Protein AF-A0A2G9YXG6-F1 (afdb_monomer_lite)

Radius of gyration: 22.73 Å; chains: 1; bounding box: 61×26×60 Å

Foldseek 3Di:
DVVVCVVVVDDPVRVVVVVVVVPDPQPPVNVVVVVVVVVVVVVVVVVVVVVLVVLLPDALVVLLVVQLPDALPDDDPSNVSSLVSNLVNCVPPDLVRLVVVLVVHDGRSNVSSVVSSVVVVVVVVVVVVVPPDD

Organism: NCBI:txid1974721

Secondary structure (DSSP, 8-state):
-HHHHHHTT--HHHHHHHHHHTTS---HHHHHHHHHHHHHHHHHHHHHHHHHHHHHH--HHHHHHHHTTS-TT---HHHHHHHHHHHHHTTT--HHHHHHHHHH--HHHHHHHHHHHHHHHHHHHHHHHTTS--

pLDDT: mean 77.28, std 15.48, range [39.91, 94.94]

Sequence (134 aa):
METLCIQLRLTEKEMLAVRNLSLLDVPAELMGVLSQFREVVTQLHGYFSAYNDACDEATPEKLIAELSKIDANEDSWMRRKLAHALLMKTVGCSIEELQTLADSAQGTARIEINRIINTRKFFVLVAGQEVIET

Structure (mmCIF, N/CA/C/O backbone):
data_AF-A0A2G9YXG6-F1
#
_entry.id   AF-A0A2G9YXG6-F1
#
loop_
_atom_site.group_PDB
_atom_site.id
_atom_site.type_symbol
_atom_site.label_atom_id
_atom_site.label_alt_id
_atom_site.label_comp_id
_atom_site.label_asym_id
_atom_site.label_entity_id
_atom_site.label_seq_id
_atom_site.pdbx_PDB_ins_code
_atom_site.Cartn_x
_atom_site.Cartn_y
_atom_site.Cartn_z
_atom_site.occupancy
_atom_site.B_iso_or_equiv
_atom_site.auth_seq_id
_atom_site.auth_comp_id
_atom_site.auth_asym_id
_atom_site.auth_atom_id
_atom_site.pdbx_PDB_model_num
ATOM 1 N N . MET A 1 1 ? 7.141 -9.638 -37.469 1.00 50.25 1 MET A N 1
ATOM 2 C CA . MET A 1 1 ? 6.642 -8.579 -36.560 1.00 50.25 1 MET A CA 1
ATOM 3 C C . MET A 1 1 ? 5.310 -8.934 -35.916 1.00 50.25 1 MET A C 1
ATOM 5 O O . MET A 1 1 ? 5.203 -8.777 -34.709 1.00 50.25 1 MET A O 1
ATOM 9 N N . GLU A 1 2 ? 4.323 -9.447 -36.659 1.00 43.34 2 GLU A N 1
ATOM 10 C CA . GLU A 1 2 ? 3.017 -9.835 -36.087 1.00 43.34 2 GLU A CA 1
ATOM 11 C C . GLU A 1 2 ? 3.121 -10.898 -34.991 1.00 43.34 2 GLU A C 1
ATOM 13 O O . GLU A 1 2 ? 2.534 -10.735 -33.927 1.00 43.34 2 GLU A O 1
ATOM 18 N N . THR A 1 3 ? 3.971 -11.910 -35.174 1.00 43.38 3 THR A N 1
ATOM 19 C CA . THR A 1 3 ? 4.252 -12.929 -34.148 1.00 43.38 3 THR A CA 1
ATOM 20 C C . THR A 1 3 ? 4.791 -12.320 -32.847 1.00 43.38 3 THR A C 1
ATOM 22 O O . THR A 1 3 ? 4.448 -12.779 -31.763 1.00 43.38 3 THR A O 1
ATOM 25 N N . LEU A 1 4 ? 5.584 -11.244 -32.949 1.00 41.94 4 LEU A N 1
ATOM 2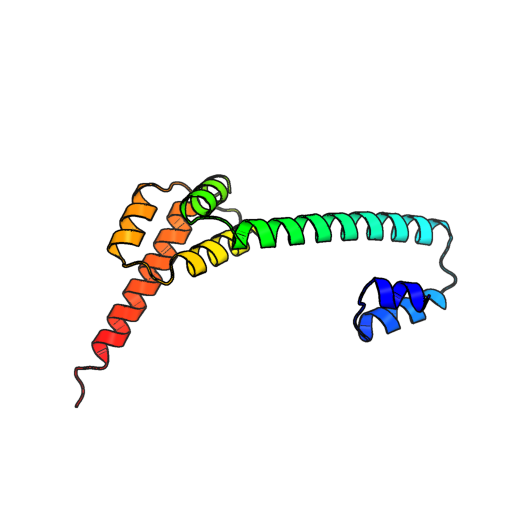6 C CA . LEU A 1 4 ? 6.166 -10.534 -31.807 1.00 41.94 4 LEU A CA 1
ATOM 27 C C . LEU A 1 4 ? 5.115 -9.677 -31.080 1.00 41.94 4 LEU A C 1
ATOM 29 O O . LEU A 1 4 ? 5.113 -9.604 -29.857 1.00 41.94 4 LEU A O 1
ATOM 33 N N . CYS A 1 5 ? 4.197 -9.059 -31.829 1.00 42.72 5 CYS A N 1
ATOM 34 C CA . CYS A 1 5 ? 3.110 -8.243 -31.278 1.00 42.72 5 CYS A CA 1
ATOM 35 C C . CYS A 1 5 ? 2.085 -9.096 -30.516 1.00 42.72 5 CYS A C 1
ATOM 37 O O . CYS A 1 5 ? 1.615 -8.695 -29.454 1.00 42.72 5 CYS A O 1
ATOM 39 N N . ILE A 1 6 ? 1.794 -10.296 -31.031 1.00 49.16 6 ILE A N 1
ATOM 40 C CA . ILE A 1 6 ? 0.882 -11.263 -30.405 1.00 49.16 6 ILE A CA 1
ATOM 41 C C . ILE A 1 6 ? 1.486 -11.825 -29.109 1.00 49.16 6 ILE A C 1
ATOM 43 O O . ILE A 1 6 ? 0.795 -11.903 -28.095 1.00 49.16 6 ILE A O 1
ATOM 47 N N . GLN A 1 7 ? 2.782 -12.159 -29.102 1.00 42.97 7 GLN A N 1
ATOM 48 C CA . GLN A 1 7 ? 3.478 -12.630 -27.894 1.00 42.97 7 GLN A CA 1
ATOM 49 C C . GLN A 1 7 ? 3.547 -11.570 -26.784 1.00 42.97 7 GLN A C 1
ATOM 51 O O . GLN A 1 7 ? 3.540 -11.921 -25.607 1.00 42.97 7 GLN A O 1
ATOM 56 N N . LEU A 1 8 ? 3.577 -10.285 -27.149 1.00 45.16 8 LEU A N 1
ATOM 57 C CA . LEU A 1 8 ? 3.662 -9.156 -26.218 1.00 45.16 8 LEU A CA 1
ATOM 58 C C . LEU A 1 8 ? 2.296 -8.618 -25.755 1.00 45.16 8 LEU A C 1
ATOM 60 O O . LEU A 1 8 ? 2.270 -7.667 -24.981 1.00 45.16 8 LEU A O 1
ATOM 64 N N . ARG A 1 9 ? 1.173 -9.203 -26.210 1.00 68.75 9 ARG A N 1
ATOM 65 C CA . ARG A 1 9 ? -0.201 -8.742 -25.910 1.00 68.75 9 ARG A CA 1
ATOM 66 C C . ARG A 1 9 ? -0.386 -7.226 -26.080 1.00 68.75 9 ARG A C 1
ATOM 68 O O . ARG A 1 9 ? -1.062 -6.586 -25.278 1.00 68.75 9 ARG A O 1
ATOM 75 N N . LEU A 1 10 ? 0.222 -6.661 -27.120 1.00 61.31 10 LEU A N 1
ATOM 76 C CA . LEU A 1 10 ? 0.140 -5.228 -27.390 1.00 61.31 10 LEU A CA 1
ATOM 77 C C . LEU A 1 10 ? -1.305 -4.828 -27.712 1.00 61.31 10 LEU A C 1
ATOM 79 O O . LEU A 1 10 ? -2.002 -5.513 -28.463 1.00 61.31 10 LEU A O 1
ATOM 83 N N . THR A 1 11 ? -1.743 -3.695 -27.176 1.00 73.62 11 THR A N 1
ATOM 84 C CA . THR A 1 11 ? -3.009 -3.063 -27.558 1.00 73.62 11 THR A CA 1
ATOM 85 C C . THR A 1 11 ? -2.969 -2.625 -29.028 1.00 73.62 11 THR A C 1
ATOM 87 O O . THR A 1 11 ? -1.899 -2.438 -29.611 1.00 73.62 11 THR A O 1
ATOM 90 N N . GLU A 1 12 ? -4.129 -2.408 -29.658 1.00 70.31 12 GLU A N 1
ATOM 91 C CA . GLU A 1 12 ? -4.188 -1.978 -31.068 1.00 70.31 12 GLU A CA 1
ATOM 92 C C . GLU A 1 12 ? -3.390 -0.698 -31.350 1.00 70.31 12 GLU A C 1
ATOM 94 O O . GLU A 1 12 ? -2.724 -0.600 -32.383 1.00 70.31 12 GLU A O 1
ATOM 99 N N . LYS A 1 13 ? -3.390 0.262 -30.415 1.00 68.56 13 LYS A N 1
ATOM 100 C CA . LYS A 1 13 ? -2.585 1.489 -30.527 1.00 68.56 13 LYS A CA 1
ATOM 101 C C . LYS A 1 13 ? -1.083 1.204 -30.509 1.00 68.56 13 LYS A C 1
ATOM 103 O O . LYS A 1 13 ? -0.343 1.817 -31.274 1.00 68.56 13 LYS A O 1
ATOM 108 N N . GLU A 1 14 ? -0.633 0.275 -29.674 1.00 60.59 14 GLU A N 1
ATOM 109 C CA . GLU A 1 14 ? 0.779 -0.114 -29.580 1.00 60.59 14 GLU A CA 1
ATOM 110 C C . GLU A 1 14 ? 1.220 -0.915 -30.809 1.00 60.59 14 GLU A C 1
ATOM 112 O O . GLU A 1 14 ? 2.294 -0.666 -31.354 1.00 60.59 14 GLU A O 1
ATOM 117 N N . MET A 1 15 ? 0.366 -1.807 -31.322 1.00 66.56 15 MET A N 1
ATOM 118 C CA . MET A 1 15 ? 0.619 -2.519 -32.580 1.00 66.56 15 MET A CA 1
ATOM 119 C C . MET A 1 15 ? 0.743 -1.559 -33.769 1.00 66.56 15 MET A C 1
ATOM 121 O O . MET A 1 15 ? 1.622 -1.731 -34.616 1.00 66.56 15 MET A O 1
ATOM 125 N N . LEU A 1 16 ? -0.107 -0.528 -33.824 1.00 66.62 16 LEU A N 1
ATOM 126 C CA . LEU A 1 16 ? -0.040 0.514 -34.847 1.00 66.62 16 LEU A CA 1
ATOM 127 C C . LEU A 1 16 ? 1.255 1.334 -34.730 1.00 66.62 16 LEU A C 1
ATOM 129 O O . LEU A 1 16 ? 1.904 1.600 -35.739 1.00 66.62 16 LEU A O 1
ATOM 133 N N . ALA A 1 17 ? 1.673 1.682 -33.510 1.00 64.69 17 ALA A N 1
ATOM 134 C CA . ALA A 1 17 ? 2.929 2.390 -33.268 1.00 64.69 17 ALA A CA 1
ATOM 135 C C . ALA A 1 17 ? 4.158 1.566 -33.699 1.00 64.69 17 ALA A C 1
ATOM 137 O O . ALA A 1 17 ? 5.047 2.101 -34.357 1.00 64.69 17 ALA A O 1
ATOM 138 N N . VAL A 1 18 ? 4.186 0.259 -33.412 1.00 61.06 18 VAL A N 1
ATOM 139 C CA . VAL A 1 18 ? 5.265 -0.654 -33.840 1.00 61.06 18 VAL A CA 1
ATOM 140 C C . VAL A 1 18 ? 5.317 -0.796 -35.363 1.00 61.06 18 VAL A C 1
ATOM 142 O O . VAL A 1 18 ? 6.398 -0.744 -35.951 1.00 61.06 18 VAL A O 1
ATOM 145 N N . ARG A 1 19 ? 4.159 -0.915 -36.026 1.00 62.94 19 ARG A N 1
ATOM 146 C CA . ARG A 1 19 ? 4.083 -0.923 -37.497 1.00 62.94 19 ARG A CA 1
ATOM 147 C C . ARG A 1 19 ? 4.582 0.397 -38.092 1.00 62.94 19 ARG A C 1
ATOM 149 O O . ARG A 1 19 ? 5.341 0.377 -39.054 1.00 62.94 19 ARG A O 1
ATOM 156 N N . ASN A 1 20 ? 4.247 1.533 -37.491 1.00 63.09 20 ASN A N 1
ATOM 157 C CA . ASN A 1 20 ? 4.735 2.830 -37.962 1.00 63.09 20 ASN A CA 1
ATOM 158 C C . ASN A 1 20 ? 6.245 3.017 -37.735 1.00 63.09 20 ASN A C 1
ATOM 160 O O . ASN A 1 20 ? 6.915 3.608 -38.577 1.00 63.09 20 ASN A O 1
ATOM 164 N N . LEU A 1 21 ? 6.804 2.461 -36.656 1.00 60.44 21 LEU A N 1
ATOM 165 C CA . LEU A 1 21 ? 8.251 2.457 -36.401 1.00 60.44 21 LEU A CA 1
ATOM 166 C C . LEU A 1 21 ? 9.033 1.643 -37.439 1.00 60.44 21 LEU A C 1
ATOM 168 O O . LEU A 1 21 ? 10.148 2.013 -37.782 1.00 60.44 21 LEU A O 1
ATOM 172 N N . SER A 1 22 ? 8.444 0.576 -37.982 1.00 55.84 22 SER A N 1
ATOM 173 C CA . SER A 1 22 ? 9.083 -0.250 -39.018 1.00 55.84 22 SER A CA 1
ATOM 174 C C . SER A 1 22 ? 9.139 0.373 -40.418 1.00 55.84 22 SER A C 1
ATOM 176 O O . SER A 1 22 ? 9.787 -0.183 -41.300 1.00 55.84 22 SER A O 1
ATOM 178 N N . LEU A 1 23 ? 8.459 1.507 -40.622 1.00 58.25 23 LEU A N 1
ATOM 179 C CA . LEU A 1 23 ? 8.502 2.303 -41.855 1.00 58.25 23 LEU A CA 1
ATOM 180 C C . LEU A 1 23 ? 9.538 3.436 -41.793 1.00 58.25 23 LEU A C 1
ATOM 182 O O . LEU A 1 23 ? 9.803 4.080 -42.805 1.00 58.25 23 LEU A O 1
ATOM 186 N N . LEU A 1 24 ? 10.100 3.699 -40.612 1.00 60.28 24 LEU A N 1
ATOM 187 C CA . LEU A 1 24 ? 11.203 4.632 -40.435 1.00 60.28 24 LEU A CA 1
ATOM 188 C C . LEU A 1 24 ? 12.510 3.880 -40.693 1.00 60.28 24 LEU A C 1
ATOM 190 O O . LEU A 1 24 ? 12.713 2.786 -40.168 1.00 60.28 24 LEU A O 1
ATOM 194 N N . ASP A 1 25 ? 13.400 4.470 -41.488 1.00 63.69 25 ASP A N 1
ATOM 195 C CA . ASP A 1 25 ? 14.766 3.972 -41.661 1.00 63.69 25 ASP A CA 1
ATOM 196 C C . ASP A 1 25 ? 15.548 4.311 -40.382 1.00 63.69 25 ASP A C 1
ATOM 198 O O . ASP A 1 25 ? 16.203 5.348 -40.262 1.00 63.69 25 ASP A O 1
ATOM 202 N N . VAL A 1 26 ? 15.317 3.512 -39.337 1.00 63.53 26 VAL A N 1
ATOM 203 C CA . VAL A 1 26 ? 15.862 3.740 -37.999 1.00 63.53 26 VAL A CA 1
ATOM 204 C C . VAL A 1 26 ? 17.338 3.337 -38.015 1.00 63.53 26 VAL A C 1
ATOM 206 O O . VAL A 1 26 ? 17.637 2.162 -38.246 1.00 63.53 26 VAL A O 1
ATOM 209 N N . PRO A 1 27 ? 18.276 4.261 -37.727 1.00 74.31 27 PRO A N 1
ATOM 210 C CA . PRO A 1 27 ? 19.696 3.936 -37.668 1.00 74.31 27 PRO A CA 1
ATOM 211 C C . PRO A 1 27 ? 19.959 2.759 -36.722 1.00 74.31 27 PRO A C 1
ATOM 213 O O . PRO A 1 27 ? 19.360 2.674 -35.647 1.00 74.31 27 PRO A O 1
ATOM 216 N N . ALA A 1 28 ? 20.879 1.863 -37.087 1.00 71.44 28 ALA A N 1
ATOM 217 C CA . ALA A 1 28 ? 21.188 0.662 -36.301 1.00 71.44 28 ALA A CA 1
ATOM 218 C C . ALA A 1 28 ? 21.553 0.980 -34.835 1.00 71.44 28 ALA A C 1
ATOM 220 O O . ALA A 1 28 ? 21.197 0.239 -33.920 1.00 71.44 28 ALA A O 1
ATOM 221 N N . GLU A 1 29 ? 22.199 2.122 -34.607 1.00 69.44 29 GLU A N 1
ATOM 222 C CA . GLU A 1 29 ? 22.531 2.651 -33.281 1.00 69.44 29 GLU A CA 1
ATOM 223 C C . GLU A 1 29 ? 21.274 2.969 -32.456 1.00 69.44 29 GLU A C 1
ATOM 225 O O . GLU A 1 29 ? 21.178 2.591 -31.288 1.00 69.44 29 GLU A O 1
ATOM 230 N N . LEU A 1 30 ? 20.261 3.583 -33.077 1.00 68.12 30 LEU A N 1
ATOM 231 C CA . LEU A 1 30 ? 18.980 3.887 -32.441 1.00 68.12 30 LEU A CA 1
ATOM 232 C C . LEU A 1 30 ? 18.173 2.605 -32.170 1.00 68.12 30 LEU A C 1
ATOM 234 O O . LEU A 1 30 ? 17.569 2.480 -31.107 1.00 68.12 30 LEU A O 1
ATOM 238 N N . MET A 1 31 ? 18.234 1.607 -33.058 1.00 70.12 31 MET A N 1
ATOM 239 C CA . MET A 1 31 ? 17.660 0.276 -32.804 1.00 70.12 31 MET A CA 1
ATOM 240 C C . MET A 1 31 ? 18.329 -0.443 -31.623 1.00 70.12 31 MET A C 1
ATOM 242 O O . MET A 1 31 ? 17.645 -1.113 -30.842 1.00 70.12 31 MET A O 1
ATOM 246 N N . GLY A 1 32 ? 19.646 -0.282 -31.459 1.00 71.38 32 GLY A N 1
ATOM 247 C CA . GLY A 1 32 ? 20.390 -0.788 -30.304 1.00 71.38 32 GLY A CA 1
ATOM 248 C C . GLY A 1 32 ? 19.914 -0.161 -28.992 1.00 71.38 32 GLY A C 1
ATOM 249 O O . GLY A 1 32 ? 19.578 -0.881 -28.051 1.00 71.38 32 GLY A O 1
ATOM 250 N N . VAL A 1 33 ? 19.790 1.169 -28.955 1.00 68.94 33 VAL A N 1
ATOM 251 C CA . VAL A 1 33 ? 19.285 1.909 -27.783 1.00 68.94 33 VAL A CA 1
ATOM 252 C C . VAL A 1 33 ? 17.840 1.523 -27.456 1.00 68.94 33 VAL A C 1
ATOM 254 O O . VAL A 1 33 ? 17.520 1.257 -26.298 1.00 68.94 33 VAL A O 1
ATOM 257 N N . LEU A 1 34 ? 16.964 1.426 -28.460 1.00 68.94 34 LEU A N 1
ATOM 258 C CA . LEU A 1 34 ? 15.572 1.009 -28.264 1.00 68.94 34 LEU A CA 1
ATOM 259 C C . LEU A 1 34 ? 15.463 -0.427 -27.738 1.00 68.94 34 LEU A C 1
ATOM 261 O O . LEU A 1 34 ? 14.588 -0.717 -26.923 1.00 68.94 34 LEU A O 1
ATOM 265 N N . SER A 1 35 ? 16.359 -1.320 -28.162 1.00 70.62 35 SER A N 1
ATOM 266 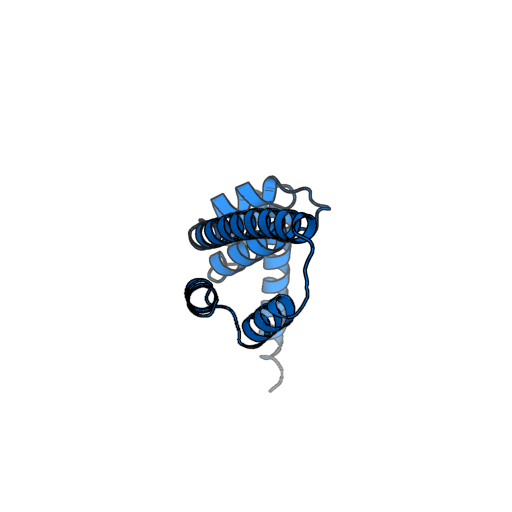C CA . SER A 1 35 ? 16.399 -2.702 -27.671 1.00 70.62 35 SER A CA 1
ATOM 267 C C . SER A 1 35 ? 16.820 -2.770 -26.203 1.00 70.62 35 SER A C 1
ATOM 269 O O . SER A 1 35 ? 16.173 -3.466 -25.422 1.00 70.62 35 SER A O 1
ATOM 271 N N . GLN A 1 36 ? 17.834 -1.995 -25.806 1.00 70.38 36 GLN A N 1
ATOM 272 C CA . GLN A 1 36 ? 18.247 -1.877 -24.403 1.00 70.38 36 GLN A CA 1
ATOM 273 C C . GLN A 1 36 ? 17.138 -1.261 -23.544 1.00 70.38 36 GLN A C 1
ATOM 275 O O . GLN A 1 36 ? 16.808 -1.782 -22.482 1.00 70.38 36 GLN A O 1
ATOM 280 N N . PHE A 1 37 ? 16.501 -0.191 -24.026 1.00 64.31 37 PHE A N 1
ATOM 281 C CA . PHE A 1 37 ? 15.379 0.433 -23.330 1.00 64.31 37 PHE A CA 1
ATOM 282 C C . PHE A 1 37 ? 14.211 -0.545 -23.149 1.00 64.31 37 PHE A C 1
ATOM 284 O O . PHE A 1 37 ? 13.655 -0.653 -22.058 1.00 64.31 37 PHE A O 1
ATOM 291 N N . ARG A 1 38 ? 13.876 -1.321 -24.188 1.00 70.19 38 ARG A N 1
ATOM 292 C CA . ARG A 1 38 ? 12.859 -2.378 -24.114 1.00 70.19 38 ARG A CA 1
ATOM 293 C C . ARG A 1 38 ? 13.203 -3.425 -23.058 1.00 70.19 38 ARG A C 1
ATOM 295 O O . ARG A 1 38 ? 12.307 -3.852 -22.331 1.00 70.19 38 ARG A O 1
ATOM 302 N N . GLU A 1 39 ? 14.455 -3.863 -22.984 1.00 71.94 39 GLU A N 1
ATOM 303 C CA . GLU A 1 39 ? 14.887 -4.848 -21.992 1.00 71.94 39 GLU A CA 1
ATOM 304 C C . GLU A 1 39 ? 14.713 -4.309 -20.567 1.00 71.94 39 GLU A C 1
ATOM 306 O O . GLU A 1 39 ? 14.066 -4.959 -19.745 1.00 71.94 39 GLU A O 1
ATOM 311 N N . VAL A 1 40 ? 15.168 -3.079 -20.310 1.00 69.56 40 VAL A N 1
ATOM 312 C CA . VAL A 1 40 ? 15.004 -2.405 -19.013 1.00 69.56 40 VAL A CA 1
ATOM 313 C C . VAL A 1 40 ? 13.527 -2.263 -18.643 1.00 69.56 40 VAL A C 1
ATOM 315 O O . VAL A 1 40 ? 13.131 -2.611 -17.533 1.00 69.56 40 VAL A O 1
ATOM 318 N N . VAL A 1 41 ? 12.680 -1.808 -19.572 1.00 67.81 41 VAL A N 1
ATOM 319 C CA . VAL A 1 41 ? 11.234 -1.668 -19.331 1.00 67.81 41 VAL A CA 1
ATOM 320 C C . VAL A 1 41 ? 10.577 -3.022 -19.061 1.00 67.81 41 VAL A C 1
ATOM 322 O O . VAL A 1 41 ? 9.731 -3.119 -18.175 1.00 67.81 41 VAL A O 1
ATOM 325 N N . THR A 1 42 ? 10.979 -4.079 -19.772 1.00 70.19 42 THR A N 1
ATOM 326 C CA . THR A 1 42 ? 10.449 -5.437 -19.561 1.00 70.19 42 THR A CA 1
ATOM 327 C C . THR A 1 42 ? 10.823 -5.963 -18.177 1.00 70.19 42 THR A C 1
ATOM 329 O O . THR A 1 42 ? 9.972 -6.508 -17.476 1.00 70.19 42 THR A O 1
ATOM 332 N N . GLN A 1 43 ? 12.073 -5.760 -17.755 1.00 67.12 43 GLN A N 1
ATOM 333 C CA . GLN A 1 43 ? 12.531 -6.134 -16.418 1.00 67.12 43 GLN A CA 1
ATOM 334 C C . GLN A 1 43 ? 11.768 -5.358 -15.341 1.00 67.12 43 GLN A C 1
ATOM 336 O O . GLN A 1 43 ? 11.216 -5.970 -14.430 1.00 67.12 43 GLN A O 1
ATOM 341 N N . LEU A 1 44 ? 11.657 -4.031 -15.479 1.00 65.69 44 LEU A N 1
ATOM 342 C CA . LEU A 1 44 ? 10.880 -3.189 -14.564 1.00 65.69 44 LEU A CA 1
ATOM 343 C C . LEU A 1 44 ? 9.421 -3.647 -14.471 1.00 65.69 44 LEU A C 1
ATOM 345 O O . LEU A 1 44 ? 8.887 -3.758 -13.371 1.00 65.69 44 LEU A O 1
ATOM 349 N N . HIS A 1 45 ? 8.789 -3.974 -15.599 1.00 67.19 45 HIS A N 1
ATOM 350 C CA . HIS A 1 45 ? 7.424 -4.496 -15.615 1.00 67.19 45 HIS A CA 1
ATOM 351 C C . HIS A 1 45 ? 7.312 -5.829 -14.863 1.00 67.19 45 HIS A C 1
ATOM 353 O O . HIS A 1 45 ? 6.392 -6.005 -14.067 1.00 67.19 45 HIS A O 1
ATOM 359 N N . GLY A 1 46 ? 8.263 -6.747 -15.065 1.00 68.50 46 GLY A N 1
ATOM 360 C CA . GLY A 1 46 ? 8.328 -8.009 -14.325 1.00 68.50 46 GLY A CA 1
ATOM 361 C C . GLY A 1 46 ? 8.468 -7.795 -12.816 1.00 68.50 46 GLY A C 1
ATOM 362 O O . GLY A 1 46 ? 7.730 -8.402 -12.040 1.00 68.50 46 GLY A O 1
ATOM 363 N N . TYR A 1 47 ? 9.345 -6.876 -12.399 1.00 68.69 47 TYR A N 1
ATOM 364 C CA . TYR A 1 47 ? 9.499 -6.503 -10.991 1.00 68.69 47 TYR A CA 1
ATOM 365 C C . TYR A 1 47 ? 8.214 -5.912 -10.408 1.00 68.69 47 TYR A C 1
ATOM 367 O O . TYR A 1 47 ? 7.793 -6.327 -9.330 1.00 68.69 47 TYR A O 1
ATOM 375 N N . PHE A 1 48 ? 7.558 -4.986 -11.113 1.00 71.44 48 PHE A N 1
ATOM 376 C CA . PHE A 1 48 ? 6.302 -4.398 -10.646 1.00 71.44 48 PHE A CA 1
ATOM 377 C C . PHE A 1 48 ? 5.164 -5.419 -10.583 1.00 71.44 48 PHE A C 1
ATOM 379 O O . PHE A 1 48 ? 4.372 -5.369 -9.646 1.00 71.44 48 PHE A O 1
ATOM 386 N N . SER A 1 49 ? 5.095 -6.362 -11.528 1.00 71.88 49 SER A N 1
ATOM 387 C CA . SER A 1 49 ? 4.107 -7.446 -11.501 1.00 71.88 49 SER A CA 1
ATOM 388 C C . SER A 1 49 ? 4.312 -8.348 -10.287 1.00 71.88 49 SER A C 1
ATOM 390 O O . SER A 1 49 ? 3.392 -8.510 -9.495 1.00 71.88 49 SER A O 1
ATOM 392 N N . ALA A 1 50 ? 5.531 -8.853 -10.079 1.00 72.31 50 ALA A N 1
ATOM 393 C CA . ALA A 1 50 ? 5.835 -9.702 -8.928 1.00 72.31 50 ALA A CA 1
ATOM 394 C C . ALA A 1 50 ? 5.605 -8.970 -7.596 1.00 72.31 50 ALA A C 1
ATOM 396 O O . ALA A 1 50 ? 5.159 -9.562 -6.615 1.00 72.31 50 ALA A O 1
ATOM 397 N N . TYR A 1 51 ? 5.884 -7.665 -7.557 1.00 71.56 51 TYR A N 1
ATOM 398 C CA . TYR A 1 51 ? 5.622 -6.845 -6.381 1.00 71.56 51 TYR A CA 1
ATOM 399 C C . TYR A 1 51 ? 4.123 -6.640 -6.125 1.00 71.56 51 TYR A C 1
ATOM 401 O O . TYR A 1 51 ? 3.694 -6.634 -4.971 1.00 71.56 51 TYR A O 1
ATOM 409 N N . ASN A 1 52 ? 3.316 -6.492 -7.180 1.00 74.81 52 ASN A N 1
ATOM 410 C CA . ASN A 1 52 ? 1.860 -6.425 -7.057 1.00 74.81 52 ASN A CA 1
ATOM 411 C C . ASN A 1 52 ? 1.306 -7.718 -6.460 1.00 74.81 52 ASN A C 1
ATOM 413 O O . ASN A 1 52 ? 0.580 -7.643 -5.472 1.00 74.81 52 ASN A O 1
ATOM 417 N N . ASP A 1 53 ? 1.718 -8.868 -6.991 1.00 77.31 53 ASP A N 1
ATOM 418 C CA . ASP A 1 53 ? 1.289 -10.175 -6.487 1.00 77.31 53 ASP A CA 1
ATOM 419 C C . ASP A 1 53 ? 1.700 -10.345 -5.013 1.00 77.31 53 ASP A C 1
ATOM 421 O O . ASP A 1 53 ? 0.893 -10.715 -4.160 1.00 77.31 53 ASP A O 1
ATOM 425 N N . ALA A 1 54 ? 2.930 -9.947 -4.669 1.00 75.56 54 ALA A N 1
ATOM 426 C CA . ALA A 1 54 ? 3.420 -9.989 -3.294 1.00 75.56 54 ALA A CA 1
ATOM 427 C C . ALA A 1 54 ? 2.634 -9.076 -2.335 1.00 75.56 54 ALA A C 1
ATOM 429 O O . ALA A 1 54 ? 2.465 -9.431 -1.167 1.00 75.56 54 ALA A O 1
ATOM 430 N N . CYS A 1 55 ? 2.165 -7.910 -2.792 1.00 78.38 55 CYS A N 1
ATOM 431 C CA . CYS A 1 55 ? 1.290 -7.039 -2.000 1.00 78.38 55 CYS A CA 1
ATOM 432 C C . CYS A 1 55 ? -0.093 -7.657 -1.800 1.00 78.38 55 CYS A C 1
ATOM 434 O O . CYS A 1 55 ? -0.663 -7.549 -0.714 1.00 78.38 55 CYS A O 1
ATOM 436 N N . ASP A 1 56 ? -0.623 -8.301 -2.836 1.00 79.94 56 ASP A N 1
ATOM 437 C CA . ASP A 1 56 ? -1.953 -8.898 -2.810 1.00 79.94 56 ASP A CA 1
ATOM 438 C C . ASP A 1 56 ? -1.988 -10.145 -1.901 1.00 79.94 56 ASP A C 1
ATOM 440 O O . ASP A 1 56 ? -3.005 -10.411 -1.255 1.00 79.94 56 ASP A O 1
ATOM 444 N N . GLU A 1 57 ? -0.866 -10.853 -1.748 1.00 86.25 57 GLU A N 1
ATOM 445 C CA . GLU A 1 57 ? -0.703 -11.993 -0.831 1.00 86.25 57 GLU A CA 1
ATOM 446 C C . GLU A 1 57 ? -0.244 -11.608 0.590 1.00 86.25 57 GLU A C 1
ATOM 448 O O . GLU A 1 57 ? -0.332 -12.420 1.514 1.00 86.25 57 GLU A O 1
ATOM 453 N N . ALA A 1 58 ? 0.242 -10.382 0.805 1.00 87.25 58 ALA A N 1
ATOM 454 C CA . ALA A 1 58 ? 0.799 -9.966 2.090 1.00 87.25 58 ALA A CA 1
ATOM 455 C C . ALA A 1 58 ? -0.263 -9.821 3.197 1.00 87.25 58 ALA A C 1
ATOM 457 O O . ALA A 1 58 ? -1.391 -9.370 2.973 1.00 87.25 58 ALA A O 1
ATOM 458 N N . THR A 1 59 ? 0.132 -10.159 4.429 1.00 89.88 59 THR A N 1
ATOM 459 C CA . THR A 1 59 ? -0.663 -9.871 5.630 1.00 89.88 59 THR A CA 1
ATOM 460 C C . THR A 1 59 ? -0.586 -8.379 5.984 1.00 89.88 59 THR A C 1
ATOM 462 O O . THR A 1 59 ? 0.380 -7.709 5.589 1.00 89.88 59 THR A O 1
ATOM 465 N N . PRO A 1 60 ? -1.554 -7.837 6.749 1.00 89.44 60 PRO A N 1
ATOM 466 C CA . PRO A 1 60 ? -1.496 -6.459 7.236 1.00 89.44 60 PRO A CA 1
ATOM 467 C C . PRO A 1 60 ? -0.168 -6.118 7.923 1.00 89.44 60 PRO A C 1
ATOM 469 O O . PRO A 1 60 ? 0.413 -5.075 7.649 1.00 89.44 60 PRO A O 1
ATOM 472 N N . GLU A 1 61 ? 0.372 -7.019 8.742 1.00 90.62 61 GLU A N 1
ATOM 473 C CA . GLU A 1 61 ? 1.617 -6.814 9.492 1.00 90.62 61 GLU A CA 1
ATOM 474 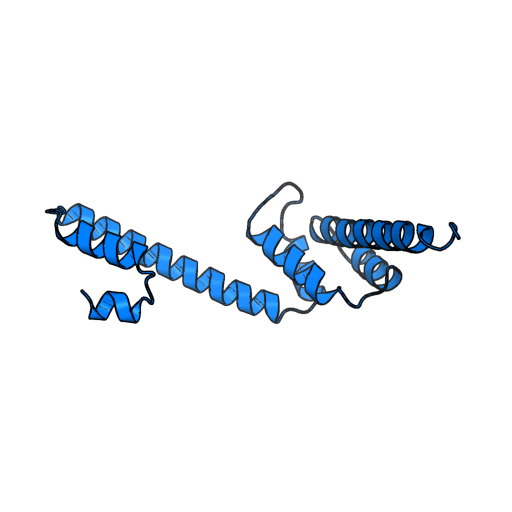C C . GLU A 1 61 ? 2.820 -6.666 8.556 1.00 90.62 61 GLU A C 1
ATOM 476 O O . GLU A 1 61 ? 3.671 -5.799 8.757 1.00 90.62 61 GLU A O 1
ATOM 481 N N . LYS A 1 62 ? 2.878 -7.475 7.490 1.00 91.19 62 LYS A N 1
ATOM 482 C CA . LYS A 1 62 ? 3.942 -7.382 6.484 1.00 91.19 62 LYS A CA 1
ATOM 483 C C . LYS A 1 62 ? 3.844 -6.077 5.693 1.00 91.19 62 LYS A C 1
ATOM 485 O O . LYS A 1 62 ? 4.862 -5.428 5.467 1.00 91.19 62 LYS A O 1
ATOM 490 N N . LEU A 1 63 ? 2.633 -5.662 5.321 1.00 92.19 63 LEU A N 1
ATOM 491 C CA . LEU A 1 63 ? 2.398 -4.380 4.645 1.00 92.19 63 LEU A CA 1
ATOM 492 C C . LEU A 1 63 ? 2.800 -3.194 5.534 1.00 92.19 63 LEU A C 1
ATOM 494 O O . LEU A 1 63 ? 3.430 -2.254 5.054 1.00 92.19 63 LEU A O 1
ATOM 498 N N . ILE A 1 64 ? 2.500 -3.261 6.833 1.00 92.56 64 ILE A N 1
ATOM 499 C CA . ILE A 1 64 ? 2.915 -2.264 7.831 1.00 92.56 64 ILE A CA 1
ATOM 500 C C . ILE A 1 64 ? 4.439 -2.203 7.940 1.00 92.56 64 ILE A C 1
ATOM 502 O O . ILE A 1 64 ? 5.008 -1.109 7.946 1.00 92.56 64 ILE A O 1
ATOM 506 N N . ALA A 1 65 ? 5.111 -3.353 7.994 1.00 92.38 65 ALA A N 1
ATOM 507 C CA . ALA A 1 65 ? 6.566 -3.411 8.048 1.00 92.38 65 ALA A CA 1
ATOM 508 C C . ALA A 1 65 ? 7.212 -2.787 6.799 1.00 92.38 65 ALA A C 1
ATOM 510 O O . ALA A 1 65 ? 8.154 -2.009 6.934 1.00 92.38 65 ALA A O 1
ATOM 511 N N . GLU A 1 66 ? 6.699 -3.069 5.596 1.00 92.19 66 GLU A N 1
ATOM 512 C CA . GLU A 1 66 ? 7.210 -2.466 4.355 1.00 92.19 66 GLU A CA 1
ATOM 513 C C . GLU A 1 66 ? 6.930 -0.962 4.278 1.00 92.19 66 GLU A C 1
ATOM 515 O O . GLU A 1 66 ? 7.834 -0.186 3.971 1.00 92.19 66 GLU A O 1
ATOM 520 N N . LEU A 1 67 ? 5.719 -0.520 4.633 1.00 93.12 67 LEU A N 1
ATOM 521 C CA . LEU A 1 67 ? 5.395 0.907 4.704 1.00 93.12 67 LEU A CA 1
ATOM 522 C C . LEU A 1 67 ? 6.299 1.645 5.693 1.00 93.12 67 LEU A C 1
ATOM 524 O O . LEU A 1 67 ? 6.699 2.772 5.426 1.00 93.12 67 LEU A O 1
ATOM 528 N N . SER A 1 68 ? 6.662 1.018 6.813 1.00 93.56 68 SER A N 1
ATOM 529 C CA . SER A 1 68 ? 7.519 1.635 7.835 1.00 93.56 68 SER A CA 1
ATOM 530 C C . SER A 1 68 ? 8.947 1.911 7.346 1.00 93.56 68 SER A C 1
ATOM 532 O O . SER A 1 68 ? 9.649 2.701 7.971 1.00 93.56 68 SER A O 1
ATOM 534 N N . LYS A 1 69 ? 9.381 1.293 6.237 1.00 92.00 69 LYS A N 1
ATOM 535 C CA . LYS A 1 69 ? 10.697 1.536 5.619 1.00 92.00 69 LYS A CA 1
ATOM 536 C C . LYS A 1 69 ? 10.717 2.757 4.696 1.00 92.00 69 LYS A C 1
ATOM 538 O O . LYS A 1 69 ? 11.798 3.198 4.320 1.00 92.00 69 LYS A O 1
ATOM 543 N N . ILE A 1 70 ? 9.551 3.266 4.301 1.00 92.25 70 ILE A N 1
ATOM 544 C CA . ILE A 1 70 ? 9.422 4.399 3.378 1.00 92.25 70 ILE A CA 1
ATOM 545 C C . ILE A 1 70 ? 9.490 5.706 4.170 1.00 92.25 70 ILE A C 1
ATOM 547 O O . ILE A 1 70 ? 8.860 5.819 5.226 1.00 92.25 70 ILE A O 1
ATOM 551 N N . ASP A 1 71 ? 10.208 6.706 3.652 1.00 91.44 71 ASP A N 1
ATOM 552 C CA . ASP A 1 71 ? 10.261 8.040 4.257 1.00 91.44 71 ASP A CA 1
ATOM 553 C C . ASP A 1 71 ? 8.865 8.694 4.282 1.00 91.44 71 ASP A C 1
ATOM 555 O O . ASP A 1 71 ? 8.111 8.635 3.310 1.00 91.44 71 ASP A O 1
ATOM 559 N N . ALA A 1 72 ? 8.505 9.339 5.395 1.00 84.12 72 ALA A N 1
ATOM 560 C CA . ALA A 1 72 ? 7.175 9.927 5.595 1.00 84.12 72 ALA A CA 1
ATOM 561 C C . ALA A 1 72 ? 6.806 11.002 4.556 1.00 84.12 72 ALA A C 1
ATOM 563 O O . ALA A 1 72 ? 5.619 11.196 4.257 1.00 84.12 72 ALA A O 1
ATOM 564 N N . ASN A 1 73 ? 7.809 11.684 4.002 1.00 83.88 73 ASN A N 1
ATOM 565 C CA . ASN A 1 73 ? 7.640 12.737 3.006 1.00 83.88 73 ASN A CA 1
ATOM 566 C C . ASN A 1 73 ? 7.684 12.203 1.568 1.00 83.88 73 ASN A C 1
ATOM 568 O O . ASN A 1 73 ? 7.399 12.950 0.633 1.00 83.88 73 ASN A O 1
ATOM 572 N N . GLU A 1 74 ? 8.019 10.927 1.374 1.00 86.38 74 GLU A N 1
ATOM 573 C CA . GLU A 1 74 ? 8.076 10.312 0.055 1.00 86.38 74 GLU A CA 1
ATOM 574 C C . GLU A 1 74 ? 6.663 9.994 -0.449 1.00 86.38 74 GLU A C 1
ATOM 576 O O . GLU A 1 74 ? 5.895 9.259 0.177 1.00 86.38 74 GLU A O 1
ATOM 581 N N . ASP A 1 75 ? 6.312 10.537 -1.613 1.00 83.44 75 ASP A N 1
ATOM 582 C CA . ASP A 1 75 ? 5.095 10.182 -2.342 1.00 83.44 75 ASP A CA 1
ATOM 583 C C . ASP A 1 75 ? 5.453 9.375 -3.592 1.00 83.44 75 ASP A C 1
ATOM 585 O O . ASP A 1 75 ? 5.507 9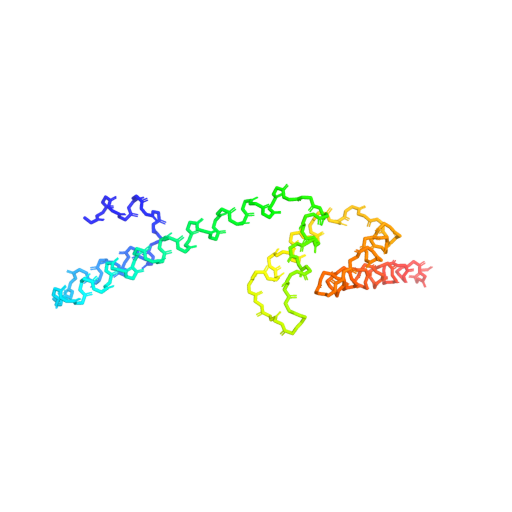.888 -4.712 1.00 83.44 75 ASP A O 1
ATOM 589 N N . SER A 1 76 ? 5.748 8.094 -3.380 1.00 84.62 76 SER A N 1
ATOM 590 C CA . SER A 1 76 ? 6.083 7.154 -4.443 1.00 84.62 76 SER A CA 1
ATOM 591 C C . SER A 1 76 ? 4.917 6.238 -4.798 1.00 84.62 76 SER A C 1
ATOM 593 O O . SER A 1 76 ? 4.015 5.964 -3.999 1.00 84.62 76 SER A O 1
ATOM 595 N N . TRP A 1 77 ? 4.958 5.703 -6.022 1.00 83.62 77 TRP A N 1
ATOM 596 C CA . TRP A 1 77 ? 4.030 4.658 -6.464 1.00 83.62 77 TRP A CA 1
ATOM 597 C C . TRP A 1 77 ? 3.993 3.478 -5.479 1.00 83.62 77 TRP A C 1
ATOM 599 O O . TRP A 1 77 ? 2.918 2.966 -5.169 1.00 83.62 77 TRP A O 1
ATOM 609 N N . MET A 1 78 ? 5.156 3.120 -4.925 1.00 85.19 78 MET A N 1
ATOM 610 C CA . MET A 1 78 ? 5.314 2.032 -3.966 1.00 85.19 78 MET A CA 1
ATOM 611 C C . MET A 1 78 ? 4.483 2.252 -2.700 1.00 85.19 78 MET A C 1
ATOM 613 O O . MET A 1 78 ? 3.682 1.398 -2.319 1.00 85.19 78 MET A O 1
ATOM 617 N N . ARG A 1 79 ? 4.611 3.439 -2.091 1.00 88.62 79 ARG A N 1
ATOM 618 C CA . ARG A 1 79 ? 3.822 3.832 -0.919 1.00 88.62 79 ARG A CA 1
ATOM 619 C C . ARG A 1 79 ? 2.329 3.726 -1.197 1.00 88.62 79 ARG A C 1
ATOM 621 O O . ARG A 1 79 ? 1.602 3.134 -0.404 1.00 88.62 79 ARG A O 1
ATOM 628 N N . ARG A 1 80 ? 1.868 4.281 -2.322 1.00 87.69 80 ARG A N 1
ATOM 629 C CA . ARG A 1 80 ? 0.442 4.282 -2.687 1.00 87.69 80 ARG A CA 1
ATOM 630 C C . ARG A 1 80 ? -0.094 2.864 -2.876 1.00 87.69 80 ARG A C 1
ATOM 632 O O . ARG A 1 80 ? -1.188 2.568 -2.402 1.00 87.69 80 ARG A O 1
ATOM 639 N N . LYS A 1 81 ? 0.674 1.981 -3.525 1.00 88.06 81 LYS A N 1
ATOM 640 C CA . LYS A 1 81 ? 0.288 0.578 -3.730 1.00 88.06 81 LYS A CA 1
ATOM 641 C C . LYS A 1 81 ? 0.202 -0.179 -2.403 1.00 88.06 81 LYS A C 1
ATOM 643 O O . LYS A 1 81 ? -0.813 -0.827 -2.159 1.00 88.06 81 LYS A O 1
ATOM 648 N N . LEU A 1 82 ? 1.205 -0.052 -1.533 1.00 91.44 82 LEU A N 1
ATOM 649 C CA . LEU A 1 82 ? 1.198 -0.681 -0.208 1.00 91.44 82 LEU A CA 1
ATOM 650 C C . LEU A 1 82 ? 0.064 -0.155 0.682 1.00 91.44 82 LEU A C 1
ATOM 652 O O . LEU A 1 82 ? -0.627 -0.940 1.326 1.00 91.44 82 LEU A O 1
ATOM 656 N N . ALA A 1 83 ? -0.166 1.161 0.690 1.00 90.62 83 ALA A N 1
ATOM 657 C CA . ALA A 1 83 ? -1.256 1.780 1.440 1.00 90.62 83 ALA A CA 1
ATOM 658 C C . ALA A 1 83 ? -2.627 1.296 0.945 1.00 90.62 83 ALA A C 1
ATOM 660 O O . ALA A 1 83 ? -3.509 0.992 1.747 1.00 90.62 83 ALA A O 1
ATOM 661 N N . HIS A 1 84 ? -2.797 1.166 -0.374 1.00 89.56 84 HIS A N 1
ATOM 662 C CA . HIS A 1 84 ? -4.013 0.609 -0.956 1.00 89.56 84 HIS A CA 1
ATOM 663 C C . HIS A 1 84 ? -4.201 -0.870 -0.593 1.00 89.56 84 HIS A C 1
ATOM 665 O O . HIS A 1 84 ? -5.290 -1.255 -0.176 1.00 89.56 84 HIS A O 1
ATOM 671 N N . ALA A 1 85 ? -3.151 -1.691 -0.687 1.00 91.69 85 ALA A N 1
ATOM 672 C CA . ALA A 1 85 ? -3.211 -3.088 -0.262 1.00 91.69 85 ALA A CA 1
ATOM 673 C C . ALA A 1 85 ? -3.606 -3.196 1.222 1.00 91.69 85 ALA A C 1
ATOM 675 O O . ALA A 1 85 ? -4.502 -3.964 1.569 1.00 91.69 85 ALA A O 1
ATOM 676 N N . LEU A 1 86 ? -3.018 -2.361 2.087 1.00 92.75 86 LEU A N 1
ATOM 677 C CA . LEU A 1 86 ? -3.340 -2.322 3.514 1.00 92.75 86 LEU A CA 1
ATOM 678 C C . LEU A 1 86 ? -4.803 -1.935 3.761 1.00 92.75 86 LEU A C 1
ATOM 680 O O . LEU A 1 86 ? -5.480 -2.578 4.565 1.00 92.75 86 LEU A O 1
ATOM 684 N N . LEU A 1 87 ? -5.315 -0.931 3.043 1.00 90.56 87 LEU A N 1
ATOM 685 C CA . LEU A 1 87 ? -6.730 -0.564 3.080 1.00 90.56 87 LEU A CA 1
ATOM 686 C C . LEU A 1 87 ? -7.615 -1.764 2.727 1.00 90.56 87 LEU A C 1
ATOM 688 O O . LEU A 1 87 ? -8.526 -2.084 3.483 1.00 90.56 87 LEU A O 1
ATOM 692 N N . MET A 1 88 ? -7.319 -2.462 1.628 1.00 91.06 88 MET A N 1
ATOM 693 C CA . MET A 1 88 ? -8.105 -3.614 1.177 1.00 91.06 88 MET A CA 1
ATOM 694 C C . MET A 1 88 ? -8.083 -4.771 2.183 1.00 91.06 88 MET A C 1
ATOM 696 O O . MET A 1 88 ? -9.119 -5.386 2.434 1.00 91.06 88 MET A O 1
ATOM 700 N N . LYS A 1 89 ? -6.935 -5.042 2.816 1.00 91.19 89 LYS A N 1
ATOM 701 C CA . LYS A 1 89 ? -6.821 -6.085 3.850 1.00 91.19 89 LYS A CA 1
ATOM 702 C C . LYS A 1 89 ? -7.520 -5.726 5.159 1.00 91.19 89 LYS A C 1
ATOM 704 O O . LYS A 1 89 ? -7.878 -6.621 5.914 1.00 91.19 89 LYS A O 1
ATOM 709 N N . THR A 1 90 ? -7.745 -4.440 5.416 1.00 90.81 90 THR A N 1
ATOM 710 C CA . THR A 1 90 ? -8.356 -3.948 6.660 1.00 90.81 90 THR A CA 1
ATOM 711 C C . THR A 1 90 ? -9.810 -3.497 6.491 1.00 90.81 90 THR A C 1
ATOM 713 O O . THR A 1 90 ? -10.413 -2.954 7.421 1.00 90.81 90 THR A O 1
ATOM 716 N N . VAL A 1 91 ? -10.438 -3.770 5.337 1.00 86.44 91 VAL A N 1
ATOM 717 C CA . VAL A 1 91 ? -11.856 -3.445 5.088 1.00 86.44 91 VAL A CA 1
ATOM 718 C C . VAL A 1 91 ? -12.780 -4.064 6.143 1.00 86.44 91 VAL A C 1
ATOM 720 O O . VAL A 1 91 ? -13.757 -3.425 6.517 1.00 86.44 91 VAL A O 1
ATOM 723 N N . GLY A 1 92 ? -12.466 -5.242 6.679 1.00 85.81 92 GLY A N 1
ATOM 724 C CA . GLY A 1 92 ? -13.275 -5.881 7.725 1.00 85.81 92 GLY A CA 1
ATOM 725 C C . GLY A 1 92 ? -13.004 -5.404 9.157 1.00 85.81 92 GLY A C 1
ATOM 726 O O . GLY A 1 92 ? -13.793 -5.713 10.042 1.00 85.81 92 GLY A O 1
ATOM 727 N N . CYS A 1 93 ? -11.915 -4.672 9.401 1.00 91.25 93 CYS A N 1
ATOM 728 C CA . CYS A 1 93 ? -11.482 -4.339 10.758 1.00 91.25 93 CYS A CA 1
ATOM 729 C C . CYS A 1 93 ? -12.342 -3.238 11.398 1.00 91.25 93 CYS A C 1
ATOM 731 O O . CYS A 1 93 ? -12.640 -2.205 10.789 1.00 91.25 93 CYS A O 1
ATOM 733 N N . SER A 1 94 ? -12.667 -3.411 12.670 1.00 92.25 94 SER A N 1
ATOM 734 C CA . SER A 1 94 ? -13.197 -2.365 13.540 1.00 92.25 94 SER A CA 1
ATOM 735 C C . SER A 1 94 ? -12.194 -1.217 13.723 1.00 92.25 94 SER A C 1
ATOM 737 O O . SER A 1 94 ? -10.995 -1.339 13.459 1.00 92.25 94 SER A O 1
ATOM 739 N N . ILE A 1 95 ? -12.685 -0.069 14.199 1.00 92.25 95 ILE A N 1
ATOM 740 C CA . ILE A 1 95 ? -11.823 1.075 14.535 1.00 92.25 95 ILE A CA 1
ATOM 741 C C . ILE A 1 95 ? -10.823 0.704 15.644 1.00 92.25 95 ILE A C 1
ATOM 743 O O . ILE A 1 95 ? -9.689 1.169 15.608 1.00 92.25 95 ILE A O 1
ATOM 747 N N . GLU A 1 96 ? -11.216 -0.141 16.598 1.00 93.69 96 GLU A N 1
ATOM 748 C CA . GLU A 1 96 ? -10.368 -0.582 17.716 1.00 93.69 96 GLU A CA 1
ATOM 749 C C . GLU A 1 96 ? -9.229 -1.501 17.249 1.00 93.69 96 GLU A C 1
ATOM 751 O O . GLU A 1 96 ? -8.073 -1.314 17.638 1.00 93.69 96 GLU A O 1
ATOM 756 N N . GLU A 1 97 ? -9.520 -2.439 16.344 1.00 93.19 97 GLU A N 1
ATOM 757 C CA . GLU A 1 97 ? -8.497 -3.283 15.711 1.00 93.19 97 GLU A CA 1
ATOM 758 C C . GLU A 1 97 ? -7.514 -2.441 14.890 1.00 93.19 97 GLU A C 1
ATOM 760 O O . GLU A 1 97 ? -6.299 -2.611 14.998 1.00 93.19 97 GLU A O 1
ATOM 765 N N . LEU A 1 98 ? -8.022 -1.471 14.120 1.00 93.31 98 LEU A N 1
ATOM 766 C CA . LEU A 1 98 ? -7.175 -0.528 13.390 1.00 93.31 98 LEU A CA 1
ATOM 767 C C . LEU A 1 98 ? -6.304 0.316 14.330 1.00 93.31 98 LEU A C 1
ATOM 769 O O . LEU A 1 98 ? -5.147 0.581 14.009 1.00 93.31 98 LEU A O 1
ATOM 773 N N . GLN A 1 99 ? -6.833 0.730 15.484 1.00 94.19 99 GLN A N 1
ATOM 774 C CA . GLN A 1 99 ? -6.077 1.498 16.471 1.00 94.19 99 GLN A CA 1
ATOM 775 C C . GLN A 1 99 ? -4.928 0.669 17.055 1.00 94.19 99 GLN A C 1
ATOM 777 O O . GLN A 1 99 ? -3.811 1.166 17.161 1.00 94.19 99 GLN A O 1
ATOM 782 N N . THR A 1 100 ? -5.167 -0.616 17.326 1.00 94.00 100 THR A N 1
ATOM 783 C CA . THR A 1 100 ? -4.127 -1.543 17.798 1.00 94.00 100 THR A CA 1
ATOM 784 C C . THR A 1 100 ? -3.010 -1.698 16.759 1.00 94.00 100 THR A C 1
ATOM 786 O O . THR A 1 100 ? -1.827 -1.648 17.099 1.00 94.00 100 THR A O 1
ATOM 789 N N . LEU A 1 101 ? -3.363 -1.804 15.471 1.00 91.62 101 LEU A N 1
ATOM 790 C CA . LEU A 1 101 ? -2.380 -1.805 14.382 1.00 91.62 101 LEU A CA 1
ATOM 791 C C . LEU A 1 101 ? -1.598 -0.484 14.326 1.00 91.62 101 LEU A C 1
ATOM 793 O O . LEU A 1 101 ? -0.373 -0.508 14.204 1.00 91.62 101 LEU A O 1
ATOM 797 N N . ALA A 1 102 ? -2.275 0.660 14.462 1.00 92.62 102 ALA A N 1
ATOM 798 C CA . ALA A 1 102 ? -1.640 1.979 14.463 1.00 92.62 102 ALA A CA 1
ATOM 799 C C . ALA A 1 102 ? -0.640 2.159 15.615 1.00 92.62 102 ALA A C 1
ATOM 801 O O . ALA A 1 102 ? 0.402 2.787 15.419 1.00 92.62 102 ALA A O 1
ATOM 802 N N . ASP A 1 103 ? -0.940 1.607 16.790 1.0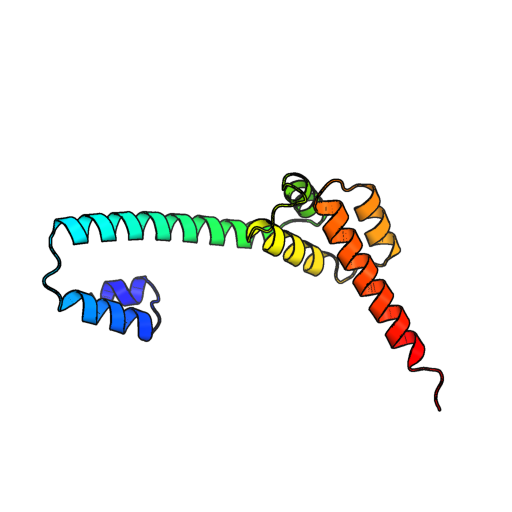0 92.38 103 ASP A N 1
ATOM 803 C CA . ASP A 1 103 ? -0.091 1.702 17.981 1.00 92.38 103 ASP A CA 1
ATOM 804 C C . ASP A 1 103 ? 1.179 0.843 17.852 1.00 92.38 103 ASP A C 1
ATOM 806 O O . ASP A 1 103 ? 2.227 1.196 18.395 1.00 92.38 103 ASP A O 1
ATOM 810 N N . SER A 1 104 ? 1.110 -0.241 17.073 1.00 89.56 104 SER A N 1
ATOM 811 C CA . SER A 1 104 ? 2.264 -1.084 16.724 1.00 89.56 104 SER A CA 1
ATOM 812 C C . SER A 1 104 ? 3.106 -0.548 15.554 1.00 89.56 104 SER A C 1
ATOM 814 O O . SER A 1 104 ? 4.237 -0.989 15.348 1.00 89.56 104 SER A O 1
ATOM 816 N N . ALA A 1 105 ? 2.573 0.406 14.784 1.00 91.75 105 ALA A N 1
ATOM 817 C CA . ALA A 1 105 ? 3.201 0.935 13.580 1.00 91.75 105 ALA A CA 1
ATOM 818 C C . ALA A 1 105 ? 4.031 2.201 13.851 1.00 91.75 105 ALA A C 1
ATOM 820 O O . ALA A 1 105 ? 3.787 2.963 14.789 1.00 91.75 105 ALA A O 1
ATOM 821 N N . GLN A 1 106 ? 4.993 2.483 12.970 1.00 91.25 106 GLN A N 1
ATOM 822 C CA . GLN A 1 106 ? 5.794 3.710 13.006 1.00 91.25 106 GLN A CA 1
ATOM 823 C C . GLN A 1 106 ? 5.921 4.333 11.612 1.00 91.25 106 GLN A C 1
ATOM 825 O O . GLN A 1 106 ? 5.534 3.737 10.606 1.00 91.25 106 GLN A O 1
ATOM 830 N N . GLY A 1 107 ? 6.422 5.570 11.562 1.00 92.00 107 GLY A N 1
ATOM 831 C CA . GLY A 1 107 ? 6.683 6.283 10.312 1.00 92.00 107 GLY A CA 1
ATOM 832 C C . GLY A 1 107 ? 5.466 6.345 9.384 1.00 92.00 107 GLY A C 1
ATOM 833 O O . GLY A 1 107 ? 4.337 6.590 9.819 1.00 92.00 107 GLY A O 1
ATOM 834 N N . THR A 1 108 ? 5.704 6.097 8.097 1.00 93.12 108 THR A N 1
ATOM 835 C CA . THR A 1 108 ? 4.685 6.141 7.040 1.00 93.12 108 THR A CA 1
ATOM 836 C C . THR A 1 108 ? 3.535 5.170 7.287 1.00 93.12 108 THR A C 1
ATOM 838 O O . THR A 1 108 ? 2.383 5.533 7.059 1.00 93.12 108 THR A O 1
ATOM 841 N N . ALA A 1 109 ? 3.799 3.977 7.828 1.00 93.25 109 ALA A N 1
ATOM 842 C CA . ALA A 1 109 ? 2.744 3.006 8.109 1.00 93.25 109 ALA A CA 1
ATOM 843 C C . ALA A 1 109 ? 1.707 3.557 9.094 1.00 93.25 109 ALA A C 1
ATOM 845 O O . ALA A 1 109 ? 0.506 3.485 8.838 1.00 93.25 109 ALA A O 1
ATOM 846 N N . ARG A 1 110 ? 2.160 4.194 10.183 1.00 94.94 110 ARG A N 1
ATOM 847 C CA . ARG A 1 110 ? 1.259 4.811 11.165 1.00 94.94 110 ARG A CA 1
ATOM 848 C C . ARG A 1 110 ? 0.424 5.936 10.551 1.00 94.94 110 ARG A C 1
ATOM 850 O O . ARG A 1 110 ? -0.755 6.066 10.874 1.00 94.94 110 ARG A O 1
ATOM 857 N N . ILE A 1 111 ? 1.015 6.734 9.658 1.00 93.94 111 ILE A N 1
ATOM 858 C CA . ILE A 1 111 ? 0.303 7.805 8.945 1.00 93.94 111 ILE A CA 1
ATOM 859 C C . ILE A 1 111 ? -0.828 7.218 8.093 1.00 93.94 111 ILE A C 1
ATOM 861 O O . ILE A 1 111 ? -1.955 7.711 8.163 1.00 93.94 111 ILE A O 1
ATOM 865 N N . GLU A 1 112 ? -0.555 6.162 7.324 1.00 94.38 112 GLU A N 1
ATOM 866 C CA . GLU A 1 112 ? -1.570 5.549 6.462 1.00 94.38 112 GLU A CA 1
ATOM 867 C C . GLU A 1 112 ? -2.675 4.850 7.264 1.00 94.38 112 GLU A C 1
ATOM 869 O O . GLU A 1 112 ? -3.851 5.046 6.962 1.00 94.38 112 GLU A O 1
ATOM 874 N N . ILE A 1 113 ? -2.349 4.126 8.342 1.00 94.56 113 ILE A N 1
ATOM 875 C CA . ILE A 1 113 ? -3.377 3.512 9.202 1.00 94.56 113 ILE A CA 1
ATOM 876 C C . ILE A 1 113 ? -4.267 4.592 9.831 1.00 94.56 113 ILE A C 1
ATOM 878 O O . ILE A 1 113 ? -5.492 4.476 9.812 1.00 94.56 113 ILE A O 1
ATOM 882 N N . ASN A 1 114 ? -3.684 5.687 10.327 1.00 94.38 114 ASN A N 1
ATOM 883 C CA . ASN A 1 114 ? -4.458 6.795 10.892 1.00 94.38 114 ASN A CA 1
ATOM 884 C C . ASN A 1 114 ? -5.373 7.460 9.858 1.00 94.38 114 ASN A C 1
ATOM 886 O O . ASN A 1 114 ? -6.487 7.862 10.197 1.00 94.38 114 ASN A O 1
ATOM 890 N N . ARG A 1 115 ? -4.943 7.563 8.595 1.00 93.75 115 ARG A N 1
ATOM 891 C CA . ARG A 1 115 ? -5.817 8.024 7.507 1.00 93.75 115 ARG A CA 1
ATOM 892 C C . ARG A 1 115 ? -7.012 7.093 7.336 1.00 93.75 115 ARG A C 1
ATOM 894 O O . ARG A 1 115 ? -8.137 7.584 7.325 1.00 93.75 115 ARG A O 1
ATOM 901 N N . ILE A 1 116 ? -6.789 5.778 7.298 1.00 93.06 116 ILE A N 1
ATOM 902 C CA . ILE A 1 116 ? -7.866 4.778 7.204 1.00 93.06 116 ILE A CA 1
ATOM 903 C C . ILE A 1 116 ? -8.839 4.918 8.386 1.00 93.06 116 ILE A C 1
ATOM 905 O O . ILE A 1 116 ? -10.052 4.987 8.178 1.00 93.06 116 ILE A O 1
ATOM 909 N N . ILE A 1 117 ? -8.323 5.032 9.615 1.00 93.56 117 ILE A N 1
ATOM 910 C CA . ILE A 1 117 ? -9.131 5.234 10.829 1.00 93.56 117 ILE A CA 1
ATOM 911 C C . ILE A 1 117 ? -9.988 6.495 10.714 1.00 93.56 117 ILE A C 1
ATOM 913 O O . ILE A 1 117 ? -11.192 6.445 10.965 1.00 93.56 117 ILE A O 1
ATOM 917 N N . ASN A 1 118 ? -9.390 7.626 10.338 1.00 92.06 118 ASN A N 1
ATOM 918 C CA . ASN A 1 118 ? -10.095 8.903 10.244 1.00 92.06 118 ASN A CA 1
ATOM 919 C C . ASN A 1 118 ? -11.184 8.869 9.170 1.00 92.06 118 ASN A C 1
ATOM 921 O O . ASN A 1 118 ? -12.302 9.316 9.419 1.00 92.06 118 ASN A O 1
ATOM 925 N N . THR A 1 119 ? -10.893 8.277 8.012 1.00 89.38 119 THR A N 1
ATOM 926 C CA . THR A 1 119 ? -11.881 8.058 6.954 1.00 89.38 119 THR A CA 1
ATOM 927 C C . THR A 1 119 ? -13.036 7.187 7.447 1.00 89.38 119 THR A C 1
ATOM 929 O O . THR A 1 119 ? -14.198 7.523 7.233 1.00 89.38 119 THR A O 1
ATOM 932 N N . ARG A 1 120 ? -12.752 6.100 8.171 1.00 87.12 120 ARG A N 1
ATOM 933 C CA . ARG A 1 120 ? -13.787 5.208 8.710 1.00 87.12 120 ARG A CA 1
ATOM 934 C C . ARG A 1 120 ? -14.638 5.891 9.786 1.00 87.12 120 ARG A C 1
ATOM 936 O O . ARG A 1 120 ? -15.859 5.785 9.737 1.00 87.12 120 ARG A O 1
ATOM 943 N N . LYS A 1 121 ? -14.023 6.653 10.699 1.00 88.19 121 LYS A N 1
ATOM 944 C CA . LYS A 1 121 ? -14.735 7.488 11.685 1.00 88.19 121 LYS A CA 1
ATOM 945 C C . LYS A 1 121 ? -15.662 8.494 11.007 1.00 88.19 121 LYS A C 1
ATOM 947 O O . LYS A 1 121 ? -16.805 8.633 11.428 1.00 88.19 121 LYS A O 1
ATOM 952 N N . PHE A 1 122 ? -15.192 9.155 9.949 1.00 87.31 122 PHE A N 1
ATOM 953 C CA . PHE A 1 122 ? -16.007 10.083 9.169 1.00 87.31 122 PHE A CA 1
ATOM 954 C C . PHE A 1 122 ? -17.248 9.395 8.585 1.00 87.31 122 PHE A C 1
ATOM 956 O O . PHE A 1 122 ? -18.354 9.884 8.782 1.00 87.31 122 PHE A O 1
ATOM 963 N N . PHE A 1 123 ? -17.097 8.227 7.953 1.00 82.50 123 PHE A N 1
ATOM 964 C CA . PHE A 1 123 ? -18.244 7.491 7.409 1.00 82.50 123 PHE A CA 1
ATOM 965 C C . PHE A 1 123 ? -19.240 7.039 8.480 1.00 82.50 123 PHE A C 1
ATOM 967 O O . PHE A 1 123 ? -20.441 7.123 8.247 1.00 82.50 123 PHE A O 1
ATOM 974 N N . VAL A 1 124 ? -18.772 6.605 9.654 1.00 82.38 124 VAL A N 1
ATOM 975 C CA . VAL A 1 124 ? -19.660 6.256 10.778 1.00 82.38 124 VAL A CA 1
ATOM 976 C C . VAL A 1 124 ? -20.445 7.476 11.263 1.00 82.38 124 VAL A C 1
ATOM 978 O O . VAL A 1 124 ? -21.644 7.370 11.502 1.00 82.38 124 VAL A O 1
ATOM 981 N N . LEU A 1 125 ? -19.791 8.635 11.384 1.00 81.38 125 LEU A N 1
ATOM 982 C CA . LEU A 1 125 ? -20.445 9.879 11.799 1.00 81.38 125 LEU A CA 1
ATOM 983 C C . LEU A 1 125 ? -21.508 10.328 10.791 1.00 81.38 125 LEU A C 1
ATOM 985 O O . LEU A 1 125 ? -22.609 10.678 11.201 1.00 81.38 125 LEU A O 1
ATOM 989 N N . VAL A 1 126 ? -21.199 10.280 9.493 1.00 77.81 126 VAL A N 1
ATOM 990 C CA . VAL A 1 126 ? -22.135 10.677 8.429 1.00 77.81 126 VAL A CA 1
ATOM 991 C C . VAL A 1 126 ? -23.306 9.696 8.327 1.00 77.81 126 VAL A C 1
ATOM 993 O O . VAL A 1 126 ? -24.454 10.124 8.328 1.00 77.81 126 VAL A O 1
ATOM 996 N N . ALA A 1 127 ? -23.050 8.385 8.325 1.00 70.56 127 ALA A N 1
ATOM 997 C CA . ALA A 1 127 ? -24.112 7.375 8.279 1.00 70.56 127 ALA A CA 1
ATOM 998 C C . ALA A 1 127 ? -24.994 7.384 9.544 1.00 70.56 127 ALA A C 1
ATOM 1000 O O . ALA A 1 127 ? -26.183 7.091 9.479 1.00 70.56 127 ALA A O 1
ATOM 1001 N N . GLY A 1 128 ? -24.430 7.746 10.701 1.00 58.59 128 GLY A N 1
ATOM 1002 C CA . GLY A 1 128 ? -25.181 7.913 11.946 1.00 58.59 128 GLY A CA 1
ATOM 1003 C C . GLY A 1 128 ? -26.066 9.166 11.987 1.00 58.59 128 GLY A C 1
ATOM 1004 O O . GLY A 1 128 ? -26.982 9.224 12.804 1.00 58.59 128 GLY A O 1
ATOM 1005 N N . GLN A 1 129 ? -25.822 10.156 11.121 1.00 55.34 129 GLN A N 1
ATOM 1006 C CA . GLN A 1 129 ? -26.635 11.374 11.023 1.00 55.34 129 GLN A CA 1
ATOM 1007 C C . GLN A 1 129 ? -27.893 11.198 10.155 1.00 55.34 129 GLN A C 1
ATOM 1009 O O . GLN A 1 129 ? -28.853 11.935 10.354 1.00 55.34 129 GLN A O 1
ATOM 1014 N N . GLU A 1 130 ? -27.954 10.194 9.273 1.00 49.44 130 GLU A N 1
ATOM 1015 C CA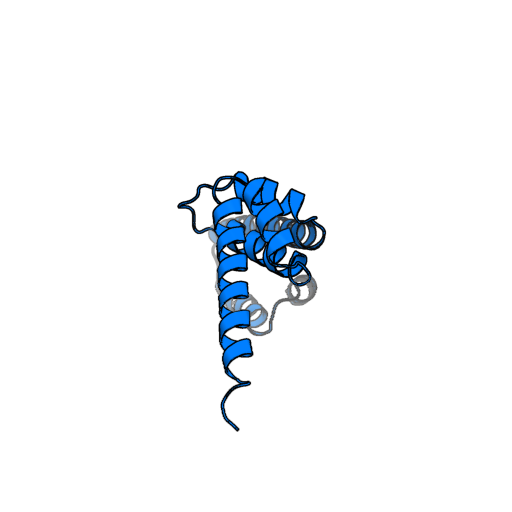 . GLU A 1 130 ? -29.131 9.929 8.420 1.00 49.44 130 GLU A CA 1
ATOM 1016 C C . GLU A 1 130 ? -30.342 9.328 9.174 1.00 49.44 130 GLU A C 1
ATOM 1018 O O . GLU A 1 130 ? -31.381 9.080 8.571 1.00 49.44 130 GLU A O 1
ATOM 1023 N N . VAL A 1 131 ? -30.256 9.109 10.495 1.00 48.44 131 VAL A N 1
ATOM 1024 C CA . VAL A 1 131 ? -31.320 8.460 11.300 1.00 48.44 131 VAL A CA 1
ATOM 1025 C C . VAL A 1 131 ? -32.152 9.458 12.132 1.00 48.44 131 VAL A C 1
ATOM 1027 O O . VAL A 1 131 ? -33.056 9.052 12.856 1.00 48.44 131 VAL A O 1
ATOM 1030 N N . ILE A 1 132 ? -31.902 10.771 12.039 1.00 45.56 132 ILE A N 1
ATOM 1031 C CA . ILE A 1 132 ? -32.616 11.787 12.846 1.00 45.56 132 ILE A CA 1
ATOM 1032 C C . ILE A 1 132 ? -33.290 12.857 11.973 1.00 45.56 132 ILE A C 1
ATOM 1034 O O . ILE A 1 132 ? -33.308 14.018 12.344 1.00 45.56 132 ILE A O 1
ATOM 1038 N N . GLU A 1 133 ? -33.859 12.502 10.821 1.00 43.78 133 GLU A N 1
ATOM 1039 C CA . GLU A 1 133 ? -34.820 13.373 10.119 1.00 43.78 133 GLU A CA 1
ATOM 1040 C C . GLU A 1 133 ? -35.899 12.538 9.405 1.00 43.78 133 GLU A C 1
ATOM 1042 O O . GLU A 1 133 ? -35.906 12.416 8.184 1.00 43.78 133 GLU A O 1
ATOM 1047 N N . THR A 1 134 ? -36.831 11.967 10.176 1.00 39.91 134 THR A N 1
ATOM 1048 C CA . THR A 1 134 ? -38.211 11.676 9.731 1.00 39.91 134 THR A CA 1
ATOM 1049 C C . THR A 1 134 ? -39.178 11.845 10.885 1.00 39.91 134 THR A C 1
ATOM 1051 O O . THR A 1 134 ? -38.907 11.227 11.941 1.00 39.91 134 THR A O 1
#